Protein AF-A0A559M1L6-F1 (afdb_monomer)

Sequence (133 aa):
MYCTALTVFAVIINATVTVQASPTSFNLSAITAINNTSLIQCWQLTEPLVASSVPGIVGAAAQQLGSLANATYGFLPAHFVGTPHPAPAVQCTQITIPNSTQQAIFKGGANGIIIAADTADKSAFGYVSTTLL

Secondary structure (DSSP, 8-state):
-------------------PPPPS-EEEEEEEEETTEEEEEEEEESSPPEE--STTSTTSEE--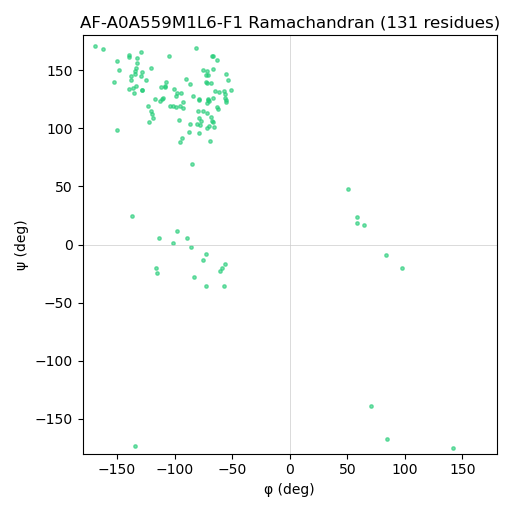----SS-----PPTT-B---B--SS-----EE-TTSS-EE----STT--EEE---TTT-SS-BEEB---

Organism: NCBI:txid215461

Structure (mmCIF, N/CA/C/O backbone):
data_AF-A0A559M1L6-F1
#
_entry.id   AF-A0A559M1L6-F1
#
loop_
_atom_site.group_PDB
_atom_site.id
_atom_site.type_symbol
_atom_site.label_atom_id
_atom_site.label_alt_id
_atom_site.label_comp_id
_atom_site.label_asym_id
_atom_site.label_entity_id
_atom_site.label_seq_id
_atom_site.pdbx_PDB_ins_code
_atom_site.Cartn_x
_atom_site.Cartn_y
_atom_site.Cartn_z
_atom_site.occupancy
_atom_site.B_iso_or_equiv
_atom_site.auth_seq_id
_atom_site.auth_comp_id
_atom_site.auth_asym_id
_atom_site.auth_atom_id
_atom_site.pdbx_PDB_model_num
ATOM 1 N N . MET A 1 1 ? 40.124 16.466 -66.256 1.00 37.50 1 MET A N 1
ATOM 2 C CA . MET A 1 1 ? 38.974 16.125 -65.393 1.00 37.50 1 MET A CA 1
ATOM 3 C C . MET A 1 1 ? 39.473 15.146 -64.344 1.00 37.50 1 MET A C 1
ATOM 5 O O . MET A 1 1 ? 39.842 14.044 -64.717 1.00 37.50 1 MET A O 1
ATOM 9 N N . TYR A 1 2 ? 39.577 15.564 -63.082 1.00 41.69 2 TYR A N 1
ATOM 10 C CA . TYR A 1 2 ? 39.956 14.691 -61.965 1.00 41.69 2 TYR A CA 1
ATOM 11 C C . TYR A 1 2 ? 38.743 14.554 -61.046 1.00 41.69 2 TYR A C 1
ATOM 13 O O . TYR A 1 2 ? 38.182 15.559 -60.619 1.00 41.69 2 TYR A O 1
ATOM 21 N N . CYS A 1 3 ? 38.307 13.318 -60.811 1.00 46.72 3 CYS A N 1
ATOM 22 C CA . CYS A 1 3 ? 37.214 12.989 -59.905 1.00 46.72 3 CYS A CA 1
ATOM 23 C C . CYS A 1 3 ? 37.833 12.604 -58.557 1.00 46.72 3 CYS A C 1
ATOM 25 O O . CYS A 1 3 ? 38.484 11.567 -58.451 1.00 46.72 3 CYS A O 1
ATOM 27 N N . THR A 1 4 ? 37.710 13.466 -57.550 1.00 50.12 4 THR A N 1
ATOM 28 C CA . THR A 1 4 ? 38.172 13.199 -56.184 1.00 50.12 4 THR A CA 1
ATOM 29 C C . THR A 1 4 ? 37.027 12.606 -55.365 1.00 50.12 4 THR A C 1
ATOM 31 O O . THR A 1 4 ? 35.990 13.238 -55.176 1.00 50.12 4 THR A O 1
ATOM 34 N N . ALA A 1 5 ? 37.205 11.372 -54.889 1.00 55.41 5 ALA A N 1
ATOM 35 C CA . ALA A 1 5 ? 36.252 10.694 -54.016 1.00 55.41 5 ALA A CA 1
ATOM 36 C C . ALA A 1 5 ? 36.393 11.206 -52.574 1.00 55.41 5 ALA A C 1
ATOM 38 O O . ALA A 1 5 ? 37.478 11.166 -51.994 1.00 55.41 5 ALA A O 1
ATOM 39 N N . LEU A 1 6 ? 35.290 11.684 -51.997 1.00 54.00 6 LEU A N 1
ATOM 40 C CA . LEU A 1 6 ? 35.217 12.119 -50.606 1.00 54.00 6 LEU A CA 1
ATOM 41 C C . LEU A 1 6 ? 34.910 10.901 -49.718 1.00 54.00 6 LEU A C 1
ATOM 43 O O . LEU A 1 6 ? 33.782 10.415 -49.687 1.00 54.00 6 LEU A O 1
ATOM 47 N N . THR A 1 7 ? 35.909 10.380 -49.006 1.00 58.62 7 THR A N 1
ATOM 48 C CA . THR A 1 7 ? 35.717 9.319 -48.006 1.00 58.62 7 THR A CA 1
ATOM 49 C C . THR A 1 7 ? 35.168 9.909 -46.710 1.00 58.62 7 THR A C 1
ATOM 51 O O . THR A 1 7 ? 35.885 10.596 -45.983 1.00 58.62 7 THR A O 1
ATOM 54 N N . VAL A 1 8 ? 33.897 9.638 -46.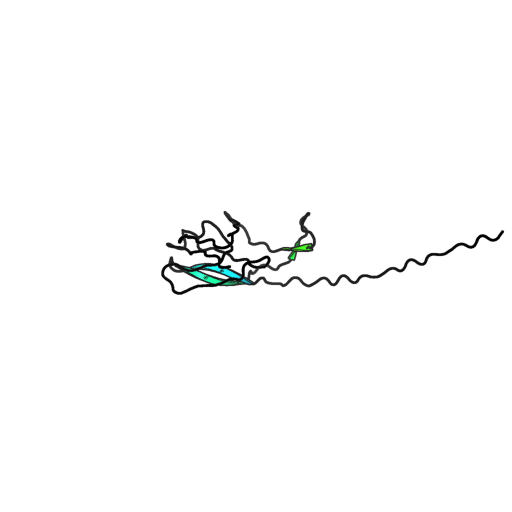412 1.00 61.06 8 VAL A N 1
ATOM 55 C CA . VAL A 1 8 ? 33.267 9.981 -45.131 1.00 61.06 8 VAL A CA 1
ATOM 56 C C . VAL A 1 8 ? 33.672 8.933 -44.092 1.00 61.06 8 VAL A C 1
ATOM 58 O O . VAL A 1 8 ? 33.314 7.764 -44.214 1.00 61.06 8 VAL A O 1
ATOM 61 N N . PHE A 1 9 ? 34.424 9.340 -43.068 1.00 55.59 9 PHE A N 1
ATOM 62 C CA . PHE A 1 9 ? 34.689 8.502 -41.897 1.00 55.59 9 PHE A CA 1
ATOM 63 C C . PHE A 1 9 ? 33.441 8.473 -41.006 1.00 55.59 9 PHE A C 1
ATOM 65 O O . PHE A 1 9 ? 33.041 9.497 -40.454 1.00 55.59 9 PHE A O 1
ATOM 72 N N . ALA A 1 10 ? 32.821 7.301 -40.858 1.00 63.38 10 ALA A N 1
ATOM 73 C CA . ALA A 1 10 ? 31.760 7.093 -39.881 1.0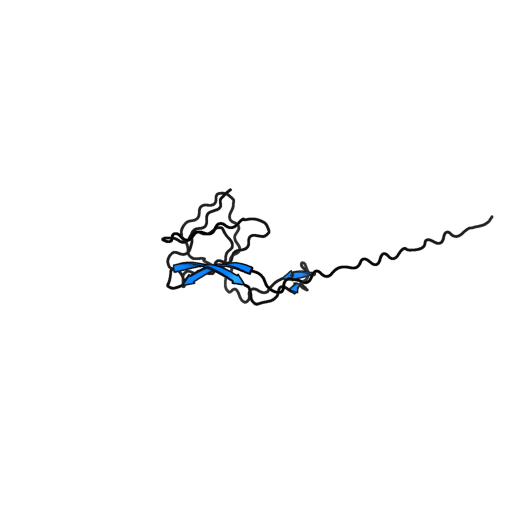0 63.38 10 ALA A CA 1
ATOM 74 C C . ALA A 1 10 ? 32.370 7.073 -38.469 1.00 63.38 10 ALA A C 1
ATOM 76 O O . ALA A 1 10 ? 33.128 6.167 -38.123 1.00 63.38 10 ALA A O 1
ATOM 77 N N . VAL A 1 11 ? 32.052 8.078 -37.653 1.00 60.78 11 VAL A N 1
ATOM 78 C CA . VAL A 1 11 ? 32.397 8.084 -36.227 1.00 60.78 11 VAL A CA 1
ATOM 79 C C . VAL A 1 11 ? 31.414 7.164 -35.507 1.00 60.78 11 VAL A C 1
ATOM 81 O O . VAL A 1 11 ? 30.244 7.502 -35.341 1.00 60.78 11 VAL A O 1
ATOM 84 N N . ILE A 1 12 ? 31.881 5.984 -35.096 1.00 63.06 12 ILE A N 1
ATOM 85 C CA . ILE A 1 12 ? 31.116 5.087 -34.228 1.00 63.06 12 ILE A CA 1
ATOM 86 C C . ILE A 1 12 ? 31.227 5.634 -32.802 1.00 63.06 12 ILE A C 1
ATOM 88 O O . ILE A 1 12 ? 32.265 5.512 -32.154 1.00 63.06 12 ILE A O 1
ATOM 92 N N . ILE A 1 13 ? 30.169 6.291 -32.326 1.00 67.62 13 ILE A N 1
ATOM 93 C CA . ILE A 1 13 ? 30.061 6.722 -30.931 1.00 67.62 13 ILE A CA 1
ATOM 94 C C . ILE A 1 13 ? 29.618 5.500 -30.123 1.00 67.62 13 ILE A C 1
ATOM 96 O O . ILE A 1 13 ? 28.450 5.114 -30.167 1.00 67.62 13 ILE A O 1
ATOM 100 N N . ASN A 1 14 ? 30.540 4.875 -29.388 1.00 58.62 14 ASN A N 1
ATOM 101 C CA . ASN A 1 14 ? 30.194 3.842 -28.413 1.00 58.62 14 ASN A CA 1
ATOM 102 C C . ASN A 1 14 ? 29.462 4.500 -27.234 1.00 58.62 14 ASN A C 1
ATOM 104 O O . ASN A 1 14 ? 30.083 4.918 -26.258 1.00 58.62 14 ASN A O 1
ATOM 108 N N . ALA A 1 15 ? 28.137 4.610 -27.329 1.00 63.62 15 ALA A N 1
ATOM 109 C CA . ALA A 1 15 ? 27.300 4.987 -26.202 1.00 63.62 15 ALA A CA 1
ATOM 110 C C . ALA A 1 15 ? 27.339 3.856 -25.166 1.00 63.62 15 ALA A C 1
ATOM 112 O O . ALA A 1 15 ? 26.755 2.790 -25.360 1.00 63.62 15 ALA A O 1
ATOM 113 N N . THR A 1 16 ? 28.050 4.066 -24.061 1.00 55.50 16 THR A N 1
ATOM 114 C CA . THR A 1 16 ? 27.989 3.165 -22.912 1.00 55.50 16 THR A CA 1
ATOM 115 C C . THR A 1 16 ? 26.644 3.354 -22.225 1.00 55.50 16 THR A C 1
ATOM 117 O O . THR A 1 16 ? 26.445 4.317 -21.486 1.00 55.50 16 THR A O 1
ATOM 120 N N . VAL A 1 17 ? 25.707 2.443 -22.485 1.00 59.91 17 VAL A N 1
ATOM 121 C CA . VAL A 1 17 ? 24.457 2.345 -21.728 1.00 59.91 17 VAL A CA 1
ATOM 122 C C . VAL A 1 17 ? 24.808 1.837 -20.332 1.00 59.91 17 VAL A C 1
ATOM 124 O O . VAL A 1 17 ? 25.074 0.653 -20.135 1.00 59.91 17 VAL A O 1
ATOM 127 N N . THR A 1 18 ? 24.850 2.733 -19.350 1.00 52.75 18 THR A N 1
ATOM 128 C CA . THR A 1 18 ? 24.913 2.335 -17.944 1.00 52.75 18 THR A CA 1
ATOM 129 C C . THR A 1 18 ? 23.592 1.660 -17.588 1.00 52.75 18 THR A C 1
ATOM 131 O O . THR A 1 18 ? 22.569 2.331 -17.455 1.00 52.75 18 THR A O 1
ATOM 134 N N . VAL A 1 19 ? 23.594 0.331 -17.461 1.00 56.94 19 VAL A N 1
ATOM 135 C CA . VAL A 1 19 ? 22.463 -0.406 -16.886 1.00 56.94 19 VAL A CA 1
ATOM 136 C C . VAL A 1 19 ? 22.382 0.000 -15.419 1.00 56.94 19 VAL A C 1
ATOM 138 O O . VAL A 1 19 ? 23.187 -0.439 -14.599 1.00 56.94 19 VAL A O 1
ATOM 141 N N . GLN A 1 20 ? 21.455 0.900 -15.093 1.00 52.62 20 GLN A N 1
ATOM 142 C CA . GLN A 1 20 ? 21.175 1.257 -13.710 1.00 52.62 20 GLN A CA 1
ATOM 143 C C . GLN A 1 20 ? 20.668 -0.005 -13.008 1.00 52.62 20 GLN A C 1
ATOM 145 O O . GLN A 1 20 ? 19.640 -0.562 -13.397 1.00 52.62 20 GLN A O 1
ATOM 150 N N . ALA A 1 21 ? 21.417 -0.487 -12.015 1.00 57.41 21 ALA A N 1
ATOM 151 C CA . ALA A 1 21 ? 21.003 -1.634 -11.221 1.00 57.41 21 ALA A CA 1
ATOM 152 C C . ALA A 1 21 ? 19.614 -1.345 -10.634 1.00 57.41 21 ALA A C 1
ATOM 154 O O . ALA A 1 21 ? 19.418 -0.328 -9.965 1.00 57.41 21 ALA A O 1
ATOM 155 N N . SER A 1 22 ? 18.641 -2.208 -10.931 1.00 59.25 22 SER A N 1
ATOM 156 C CA . SER A 1 22 ? 17.315 -2.088 -10.326 1.00 59.25 22 SER A CA 1
ATOM 157 C C . SER A 1 22 ? 17.454 -2.327 -8.820 1.00 59.25 22 SER A C 1
ATOM 159 O O . SER A 1 22 ? 18.146 -3.273 -8.429 1.00 59.25 22 SER A O 1
ATOM 161 N N . PRO A 1 23 ? 16.868 -1.473 -7.961 1.00 63.06 23 PRO A N 1
ATOM 162 C CA . PRO A 1 23 ? 16.925 -1.684 -6.521 1.00 63.06 23 PRO A CA 1
ATOM 163 C C . PRO A 1 23 ? 16.333 -3.056 -6.187 1.00 63.06 23 PRO A C 1
ATOM 165 O O . PRO A 1 23 ? 15.268 -3.418 -6.672 1.00 63.06 23 PRO A O 1
ATOM 168 N N . THR A 1 24 ? 17.024 -3.841 -5.364 1.00 67.00 24 THR A N 1
ATOM 169 C CA . THR A 1 24 ? 16.632 -5.231 -5.071 1.00 67.00 24 THR A CA 1
ATOM 170 C C . THR A 1 24 ? 15.405 -5.346 -4.171 1.00 67.00 24 THR A C 1
ATOM 172 O O . THR A 1 24 ? 14.915 -6.447 -3.959 1.00 67.00 24 THR A O 1
ATOM 175 N N . SER A 1 25 ? 14.917 -4.235 -3.618 1.00 69.75 25 SER A N 1
ATOM 176 C CA . SER A 1 25 ? 13.758 -4.204 -2.731 1.00 69.75 25 SER A CA 1
ATOM 177 C C . SER A 1 25 ? 12.989 -2.897 -2.876 1.00 69.75 25 SER A C 1
ATOM 179 O O . SER A 1 25 ? 13.565 -1.853 -3.196 1.00 69.75 25 SER A O 1
ATOM 181 N N . PHE A 1 26 ? 11.681 -2.966 -2.638 1.00 76.38 26 PHE A N 1
ATO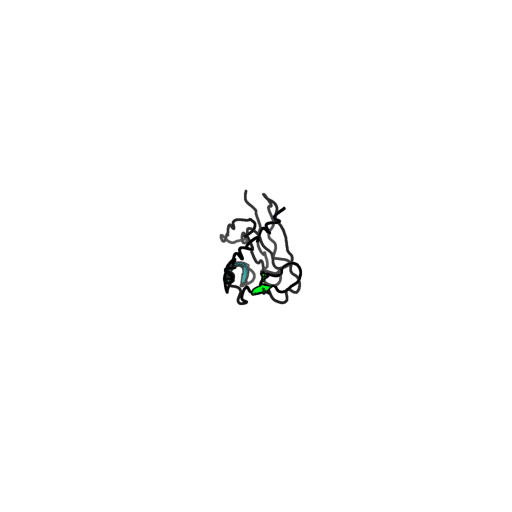M 182 C CA . PHE A 1 26 ? 10.779 -1.825 -2.713 1.00 76.38 26 PHE A CA 1
ATOM 183 C C . PHE A 1 26 ? 10.058 -1.646 -1.380 1.00 76.38 26 PHE A C 1
ATOM 185 O O . PHE A 1 26 ? 9.348 -2.545 -0.926 1.00 76.38 26 PHE A O 1
ATOM 192 N N . ASN A 1 27 ? 10.264 -0.485 -0.759 1.00 81.12 27 ASN A N 1
ATOM 193 C CA . ASN A 1 27 ? 9.588 -0.108 0.473 1.00 81.12 27 ASN A CA 1
ATOM 194 C C . ASN A 1 27 ? 8.350 0.717 0.151 1.00 81.12 27 ASN A C 1
ATOM 196 O O . ASN A 1 27 ? 8.430 1.703 -0.581 1.00 81.12 27 ASN A O 1
ATOM 200 N N . LEU A 1 28 ? 7.226 0.342 0.747 1.00 81.38 28 LEU A N 1
ATOM 201 C CA . LEU A 1 28 ? 5.960 1.042 0.603 1.00 81.38 28 LEU A CA 1
ATOM 202 C C . LEU A 1 28 ? 5.230 1.115 1.935 1.00 81.38 28 LEU A C 1
ATOM 204 O O . LEU A 1 28 ? 5.500 0.360 2.872 1.00 81.38 28 LEU A O 1
ATOM 208 N N . SER A 1 29 ? 4.283 2.034 2.019 1.00 84.75 29 SER A N 1
ATOM 209 C CA . SER A 1 29 ? 3.381 2.104 3.160 1.00 84.75 29 SER A CA 1
ATOM 210 C C . SER A 1 29 ? 2.189 1.186 2.930 1.00 84.75 29 SER A C 1
ATOM 212 O O . SER A 1 29 ? 1.650 1.120 1.826 1.00 84.75 29 SER A O 1
ATOM 214 N N . ALA A 1 30 ? 1.781 0.469 3.969 1.00 85.25 30 ALA A N 1
ATOM 215 C CA . ALA A 1 30 ? 0.681 -0.475 3.921 1.00 85.25 30 ALA A CA 1
ATOM 216 C C . ALA A 1 30 ? -0.312 -0.214 5.054 1.00 85.25 30 ALA A C 1
ATOM 218 O O . ALA A 1 30 ? 0.079 0.140 6.164 1.00 85.25 30 ALA A O 1
ATOM 219 N N . ILE A 1 31 ? -1.592 -0.421 4.779 1.00 87.56 31 ILE A N 1
ATOM 220 C CA . ILE A 1 31 ? -2.635 -0.573 5.787 1.00 87.56 31 ILE A CA 1
ATOM 221 C C . ILE A 1 31 ? -2.856 -2.064 5.961 1.00 87.56 31 ILE A C 1
ATOM 223 O O . ILE A 1 31 ? -3.021 -2.795 4.987 1.00 87.56 31 ILE A O 1
ATOM 227 N N . THR A 1 32 ? -2.857 -2.524 7.197 1.00 88.38 32 THR A N 1
ATOM 228 C CA . THR A 1 32 ? -3.213 -3.896 7.552 1.00 88.38 32 THR A CA 1
ATOM 229 C C . THR A 1 32 ? -4.151 -3.863 8.744 1.00 88.38 32 THR A C 1
ATOM 231 O O . THR A 1 32 ? -4.545 -2.787 9.188 1.00 88.38 32 THR A O 1
ATOM 234 N N . ALA A 1 33 ? -4.485 -5.022 9.295 1.00 89.31 33 ALA A N 1
ATOM 23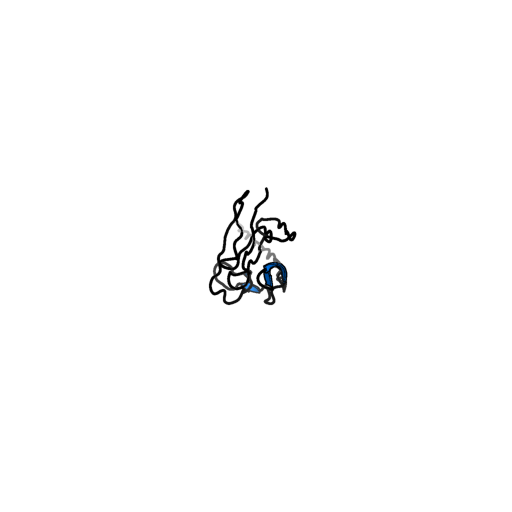5 C CA . ALA A 1 33 ? -5.215 -5.097 10.542 1.00 89.31 33 ALA A CA 1
ATOM 236 C C . ALA A 1 33 ? -4.674 -6.182 11.473 1.00 89.31 33 ALA A C 1
ATOM 238 O O . ALA A 1 33 ? -4.228 -7.246 11.043 1.00 89.31 33 ALA A O 1
ATOM 239 N N . ILE A 1 34 ? -4.720 -5.885 12.770 1.00 88.88 34 ILE A N 1
ATOM 240 C CA . ILE A 1 34 ? -4.403 -6.789 13.877 1.00 88.88 34 ILE A CA 1
ATOM 241 C C . ILE A 1 34 ? -5.524 -6.622 14.898 1.00 88.88 34 ILE A C 1
ATOM 243 O O . ILE A 1 34 ? -5.944 -5.502 15.183 1.00 88.88 34 ILE A O 1
ATOM 247 N N . ASN A 1 35 ? -6.013 -7.732 15.456 1.00 89.69 35 ASN A N 1
ATOM 248 C CA . ASN A 1 35 ? -7.085 -7.727 16.457 1.00 89.69 35 ASN A CA 1
ATOM 249 C C . ASN A 1 35 ? -8.308 -6.904 16.014 1.00 89.69 35 ASN A C 1
ATOM 251 O O . ASN A 1 35 ? -8.821 -6.075 16.767 1.00 89.69 35 ASN A O 1
ATOM 255 N N . ASN A 1 36 ? -8.761 -7.123 14.775 1.00 88.31 36 ASN A N 1
ATOM 256 C CA . ASN A 1 36 ? -9.954 -6.488 14.211 1.00 88.31 36 ASN A CA 1
ATOM 257 C C . ASN A 1 36 ? -9.868 -4.954 14.057 1.00 88.31 36 ASN A C 1
ATOM 259 O O . ASN A 1 36 ? -10.891 -4.286 13.902 1.00 88.31 36 ASN A O 1
ATOM 263 N N . THR A 1 37 ? -8.655 -4.395 14.116 1.00 84.62 37 THR A N 1
ATOM 264 C CA . THR A 1 37 ? -8.388 -2.953 14.044 1.00 84.62 37 THR A CA 1
ATOM 265 C C . THR A 1 37 ? -7.338 -2.675 12.979 1.00 84.62 37 THR A C 1
ATOM 267 O O . THR A 1 37 ? -6.299 -3.338 12.950 1.00 84.62 37 THR A O 1
ATOM 270 N N . SER A 1 38 ? -7.592 -1.690 12.119 1.00 87.94 38 SER A N 1
ATOM 271 C CA . SER A 1 38 ? -6.642 -1.285 11.083 1.00 87.94 38 SER A CA 1
ATOM 272 C C . SER A 1 38 ? -5.430 -0.555 11.665 1.00 87.94 38 SER A C 1
ATOM 274 O O . SER A 1 38 ? -5.525 0.132 12.679 1.00 87.94 38 SER A O 1
ATOM 276 N N . LEU A 1 39 ? -4.277 -0.692 11.018 1.00 88.19 39 LEU A N 1
ATOM 277 C CA . LEU A 1 39 ? -3.036 -0.008 11.377 1.00 88.19 39 LEU A CA 1
ATOM 278 C C . LEU A 1 39 ? -2.164 0.247 10.146 1.00 88.19 39 LEU A C 1
ATOM 280 O O . LEU A 1 39 ? -2.269 -0.443 9.134 1.00 88.19 39 LEU A O 1
ATOM 284 N N . ILE A 1 40 ? -1.267 1.223 10.269 1.00 86.19 40 ILE A N 1
ATOM 285 C CA . ILE A 1 40 ? -0.345 1.638 9.209 1.00 86.19 40 ILE A CA 1
ATOM 286 C C . ILE A 1 40 ? 1.034 1.027 9.470 1.00 86.19 40 ILE A C 1
ATOM 288 O O . ILE A 1 40 ? 1.546 1.075 10.589 1.00 86.19 40 ILE A O 1
ATOM 292 N N . GLN A 1 41 ? 1.641 0.453 8.436 1.00 82.00 41 GLN A N 1
ATOM 293 C CA . GLN A 1 41 ? 2.946 -0.199 8.476 1.00 82.00 41 GLN A CA 1
ATOM 294 C C . GLN A 1 41 ? 3.834 0.250 7.312 1.00 82.00 41 GLN A C 1
ATOM 296 O O . GLN A 1 41 ? 3.356 0.726 6.284 1.00 82.00 41 GLN A O 1
ATOM 301 N N . CYS A 1 42 ? 5.141 0.049 7.467 1.00 81.38 42 CYS A N 1
ATOM 302 C CA . CYS A 1 42 ? 6.108 0.112 6.376 1.00 81.38 42 CYS A CA 1
ATOM 303 C C . CYS A 1 42 ? 6.456 -1.317 5.970 1.00 81.38 42 CYS A C 1
ATOM 305 O O . CYS A 1 42 ? 6.939 -2.089 6.800 1.00 81.38 42 CYS A O 1
ATOM 307 N N . TRP A 1 43 ? 6.187 -1.679 4.722 1.00 82.38 43 TRP A N 1
ATOM 308 C CA . TRP A 1 43 ? 6.490 -2.996 4.177 1.00 82.38 43 TRP A CA 1
ATOM 309 C C . TRP A 1 43 ? 7.650 -2.897 3.204 1.00 82.38 43 TRP A C 1
ATOM 311 O O . TRP A 1 43 ? 7.672 -2.009 2.355 1.00 82.38 43 TRP A O 1
ATOM 321 N N . GLN A 1 44 ? 8.574 -3.845 3.310 1.00 82.75 44 GLN A N 1
ATOM 322 C CA . GLN A 1 44 ? 9.539 -4.134 2.264 1.00 82.75 44 GLN A CA 1
ATOM 323 C C . GLN A 1 44 ? 9.025 -5.336 1.489 1.00 82.75 44 GLN A C 1
ATOM 325 O O . GLN A 1 44 ? 8.851 -6.414 2.061 1.00 82.75 44 GLN A O 1
ATOM 330 N N . LEU A 1 45 ? 8.764 -5.161 0.198 1.00 81.62 45 LEU A N 1
ATOM 331 C CA . LEU A 1 45 ? 8.401 -6.291 -0.638 1.00 81.62 45 LEU A CA 1
ATOM 332 C C . LEU A 1 45 ? 9.612 -7.218 -0.811 1.00 81.62 45 LEU A C 1
ATOM 334 O O . LEU A 1 45 ? 10.743 -6.757 -0.975 1.00 81.62 45 LEU A O 1
ATOM 338 N N . THR A 1 46 ? 9.363 -8.524 -0.748 1.00 80.56 46 THR A N 1
ATOM 339 C CA . THR A 1 46 ? 10.413 -9.554 -0.717 1.00 80.56 46 THR A CA 1
ATOM 340 C C . THR A 1 46 ? 10.933 -9.925 -2.097 1.00 80.56 46 THR A C 1
ATOM 342 O O . THR A 1 46 ? 12.087 -10.324 -2.221 1.00 80.56 46 THR A O 1
ATOM 345 N N . GLU A 1 47 ? 10.098 -9.791 -3.129 1.00 82.12 47 GLU A N 1
ATOM 346 C CA . GLU A 1 47 ? 10.530 -10.033 -4.504 1.00 82.12 47 GLU A CA 1
ATOM 347 C C . GLU A 1 47 ? 11.436 -8.891 -5.000 1.00 82.12 47 GLU A C 1
ATOM 349 O O . GLU A 1 47 ? 11.238 -7.732 -4.632 1.00 82.12 47 GLU A O 1
ATOM 354 N N . PRO A 1 48 ? 12.439 -9.165 -5.840 1.00 80.50 48 PRO A N 1
ATOM 355 C CA . PRO A 1 48 ? 13.247 -8.107 -6.424 1.00 80.50 48 PRO A CA 1
ATOM 356 C C . PRO A 1 48 ? 12.491 -7.372 -7.538 1.00 80.50 48 PRO A C 1
ATOM 358 O O . PRO A 1 48 ? 11.692 -7.962 -8.268 1.00 80.50 48 PRO A O 1
ATOM 361 N N . LEU A 1 49 ? 12.799 -6.084 -7.723 1.00 83.75 49 LEU A N 1
ATOM 362 C CA . LEU A 1 49 ? 12.469 -5.389 -8.967 1.00 83.75 49 LEU A CA 1
ATOM 363 C C . LEU A 1 49 ? 13.399 -5.900 -10.069 1.00 83.75 49 LEU A C 1
ATOM 365 O O . LEU A 1 49 ? 14.623 -5.801 -9.962 1.00 83.75 49 LEU A O 1
ATOM 369 N N . VAL A 1 50 ? 12.816 -6.433 -11.138 1.00 85.62 50 VAL A N 1
ATOM 370 C CA . VAL A 1 50 ? 13.541 -6.962 -12.298 1.00 85.62 50 VAL A CA 1
ATOM 371 C C . VAL A 1 50 ? 13.138 -6.218 -13.565 1.00 85.62 50 VAL A C 1
ATOM 373 O O . VAL A 1 50 ? 12.022 -5.712 -13.677 1.00 85.62 50 VAL A O 1
ATOM 376 N N . ALA A 1 51 ? 14.047 -6.144 -14.537 1.00 85.50 51 ALA A N 1
ATOM 377 C CA . ALA A 1 51 ? 13.728 -5.584 -15.843 1.00 85.50 51 ALA A CA 1
ATOM 378 C C . ALA A 1 51 ? 12.712 -6.484 -16.562 1.00 85.50 51 ALA A C 1
ATOM 380 O O . ALA A 1 51 ? 12.933 -7.685 -16.728 1.00 85.50 51 ALA A O 1
ATOM 381 N N . SER A 1 52 ? 11.598 -5.902 -16.992 1.00 82.38 52 SER A N 1
ATOM 382 C CA . SER A 1 52 ? 10.536 -6.630 -17.672 1.00 82.38 52 SER A CA 1
ATOM 383 C C . SER A 1 52 ? 10.961 -7.039 -19.081 1.00 82.38 52 SER A C 1
ATOM 385 O O . SER A 1 52 ? 11.565 -6.261 -19.820 1.00 82.38 52 SER A O 1
ATOM 387 N N . SER A 1 53 ? 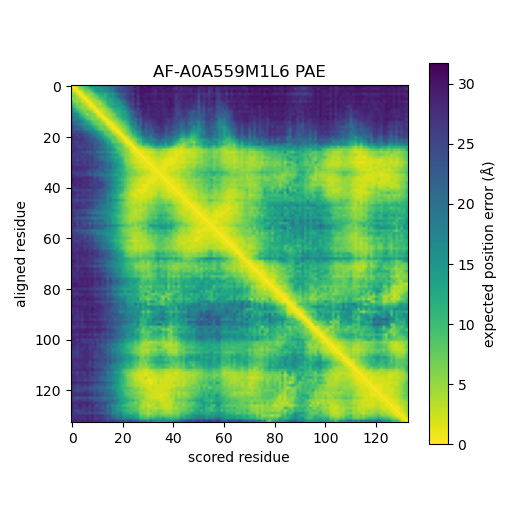10.604 -8.259 -19.471 1.00 88.31 53 SER A N 1
ATOM 388 C CA . SER A 1 53 ? 10.678 -8.752 -20.851 1.00 88.31 53 SER A CA 1
ATOM 389 C C . SER A 1 53 ? 9.315 -8.737 -21.553 1.00 88.31 53 SER A C 1
ATOM 391 O O . SER A 1 53 ? 9.213 -9.141 -22.711 1.00 88.31 53 SER A O 1
ATOM 393 N N . VAL A 1 54 ? 8.261 -8.272 -20.870 1.00 83.50 54 VAL A N 1
ATOM 394 C CA . VAL A 1 54 ? 6.895 -8.242 -21.402 1.00 83.50 54 VAL A CA 1
ATOM 395 C C . VAL A 1 54 ? 6.798 -7.176 -22.502 1.00 83.50 54 VAL A C 1
ATOM 397 O O . VAL A 1 54 ? 7.122 -6.009 -22.243 1.00 83.50 54 VAL A O 1
ATOM 400 N N . PRO A 1 55 ? 6.336 -7.529 -23.721 1.00 86.75 55 PRO A N 1
ATOM 401 C CA . PRO A 1 55 ? 6.110 -6.559 -24.788 1.00 86.75 55 PRO A CA 1
ATOM 402 C C . PRO A 1 55 ? 5.251 -5.378 -24.315 1.00 86.75 55 PRO A C 1
ATOM 404 O O . PRO A 1 55 ? 4.229 -5.569 -23.662 1.00 86.75 55 PRO A O 1
ATOM 407 N N . GLY A 1 56 ? 5.671 -4.152 -24.636 1.00 80.19 56 GLY A N 1
ATOM 408 C CA . GLY A 1 56 ? 5.012 -2.911 -24.201 1.00 80.19 56 GLY A CA 1
ATOM 409 C C . GLY A 1 56 ? 5.636 -2.245 -22.969 1.00 80.19 56 GLY A C 1
ATOM 410 O O . GLY A 1 56 ? 5.478 -1.040 -22.805 1.00 80.19 56 GLY A O 1
ATOM 411 N N . ILE A 1 57 ? 6.404 -2.980 -22.156 1.00 77.56 57 ILE A N 1
ATOM 412 C CA . ILE A 1 57 ? 7.141 -2.440 -20.995 1.00 77.56 57 ILE A CA 1
ATOM 413 C C . ILE A 1 57 ? 8.571 -2.999 -20.892 1.00 77.56 57 ILE A C 1
ATOM 415 O O . ILE A 1 57 ? 9.146 -3.051 -19.806 1.00 77.56 57 ILE A O 1
ATOM 419 N N . VAL A 1 58 ? 9.153 -3.448 -22.009 1.00 87.50 58 VAL A N 1
ATOM 420 C CA . VAL A 1 58 ? 10.494 -4.055 -22.026 1.00 87.50 58 VAL A CA 1
ATOM 421 C C . VAL A 1 58 ? 11.530 -3.094 -21.433 1.00 87.50 58 VAL A C 1
ATOM 423 O O . VAL A 1 58 ? 11.609 -1.934 -21.830 1.00 87.50 58 VAL A O 1
ATOM 426 N N . GLY A 1 59 ? 12.326 -3.586 -20.483 1.00 80.75 59 GLY A N 1
ATOM 427 C CA . GLY A 1 59 ? 13.355 -2.813 -19.781 1.00 80.75 59 GLY A CA 1
ATOM 428 C C . GLY A 1 59 ? 12.849 -1.985 -18.595 1.00 80.75 59 GLY A C 1
ATOM 429 O O . GLY A 1 59 ? 13.670 -1.484 -17.830 1.00 80.75 59 GLY A O 1
ATOM 430 N N . ALA A 1 60 ? 11.532 -1.866 -18.391 1.00 81.50 60 ALA A N 1
ATOM 431 C CA . ALA A 1 60 ? 10.981 -1.219 -17.202 1.00 81.50 60 ALA A CA 1
ATOM 432 C C . ALA A 1 60 ? 11.197 -2.088 -15.954 1.00 81.50 60 ALA A C 1
ATOM 434 O O . ALA A 1 60 ? 11.128 -3.315 -16.032 1.00 81.50 60 ALA A O 1
ATOM 435 N N . ALA A 1 61 ? 11.413 -1.460 -14.798 1.00 81.69 61 ALA A N 1
ATOM 436 C CA . ALA A 1 61 ? 11.462 -2.170 -13.525 1.00 81.69 61 ALA A CA 1
ATOM 437 C C . ALA A 1 61 ? 10.054 -2.653 -13.144 1.00 81.69 61 ALA A C 1
ATOM 439 O O . ALA A 1 61 ? 9.119 -1.856 -13.066 1.00 81.69 61 ALA A O 1
ATOM 440 N N . ALA A 1 62 ? 9.907 -3.954 -12.914 1.00 81.62 62 ALA A N 1
ATOM 441 C CA . ALA A 1 62 ? 8.652 -4.588 -12.543 1.00 81.62 62 ALA A CA 1
ATOM 442 C C . ALA A 1 62 ? 8.870 -5.554 -11.378 1.00 81.62 62 ALA A C 1
ATOM 444 O O . ALA A 1 62 ? 9.929 -6.165 -11.242 1.00 81.62 62 ALA A O 1
ATOM 445 N N . GLN A 1 63 ? 7.844 -5.700 -10.549 1.00 81.44 63 GLN A N 1
ATOM 446 C CA . GLN A 1 63 ? 7.834 -6.630 -9.432 1.00 81.44 63 GLN A CA 1
ATOM 447 C C . GLN A 1 63 ? 6.488 -7.348 -9.387 1.00 81.44 63 GLN A C 1
ATOM 449 O O . GLN A 1 63 ? 5.439 -6.716 -9.515 1.00 81.44 63 GLN A O 1
ATOM 454 N N . GLN A 1 64 ? 6.518 -8.668 -9.203 1.00 79.38 64 GLN A N 1
ATOM 455 C CA . GLN A 1 64 ? 5.303 -9.458 -9.055 1.00 79.38 64 GLN A CA 1
ATOM 456 C C . GLN A 1 64 ? 4.764 -9.310 -7.628 1.00 79.38 64 GLN A C 1
ATOM 458 O O . GLN A 1 64 ? 5.470 -9.590 -6.664 1.00 79.38 64 GLN A O 1
ATOM 463 N N . LEU A 1 65 ? 3.502 -8.899 -7.494 1.00 79.25 65 LEU A N 1
ATOM 464 C CA . LEU A 1 65 ? 2.830 -8.736 -6.193 1.00 79.25 65 LEU A CA 1
ATOM 465 C C . LEU A 1 65 ? 2.129 -10.023 -5.718 1.00 79.25 65 LEU A C 1
ATOM 467 O O . LEU A 1 65 ? 1.445 -10.032 -4.698 1.00 79.25 65 LEU A O 1
ATOM 471 N N . GLY A 1 66 ? 2.309 -11.114 -6.465 1.00 80.25 66 GLY A N 1
ATOM 472 C CA . GLY A 1 66 ? 1.697 -12.414 -6.218 1.00 80.25 66 GLY A CA 1
ATOM 473 C C . GLY A 1 66 ? 0.285 -12.535 -6.794 1.00 80.25 66 GLY A C 1
ATOM 474 O O . GLY A 1 66 ? -0.162 -11.723 -7.603 1.00 80.25 66 GLY A O 1
ATOM 475 N N . SER A 1 67 ? -0.420 -13.593 -6.387 1.00 79.00 67 SER A N 1
ATOM 476 C CA . SER A 1 67 ? -1.810 -13.826 -6.785 1.00 79.00 67 SER A CA 1
ATOM 477 C C . SER A 1 67 ? -2.749 -12.948 -5.960 1.00 79.00 67 SER A C 1
ATOM 479 O O . SER A 1 67 ? -3.151 -13.310 -4.855 1.00 79.00 67 SER A O 1
ATOM 481 N N . LEU A 1 68 ? -3.119 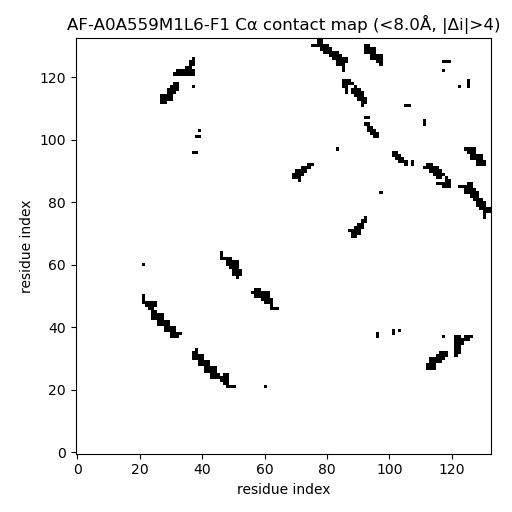-11.798 -6.513 1.00 73.75 68 LEU A N 1
ATOM 482 C CA . LEU A 1 68 ? -4.104 -10.897 -5.926 1.00 73.75 68 LEU A CA 1
ATOM 483 C C . LEU A 1 68 ? -5.503 -11.317 -6.399 1.00 73.75 68 LEU A C 1
ATOM 485 O O . LEU A 1 68 ? -5.913 -10.964 -7.499 1.00 73.75 68 LEU A O 1
ATOM 489 N N . ALA A 1 69 ? -6.225 -12.101 -5.592 1.00 68.38 69 ALA A N 1
ATOM 490 C CA . ALA A 1 69 ? -7.513 -12.683 -5.996 1.00 68.38 69 ALA A CA 1
ATOM 491 C C . ALA A 1 69 ? -8.562 -11.634 -6.422 1.00 68.38 69 ALA A C 1
ATOM 493 O O . ALA A 1 69 ? -9.314 -11.891 -7.352 1.00 68.38 69 ALA A O 1
ATOM 494 N N . ASN A 1 70 ? -8.586 -10.466 -5.767 1.00 71.12 70 ASN A N 1
ATOM 495 C CA . ASN A 1 70 ? -9.390 -9.294 -6.126 1.00 71.12 70 ASN A CA 1
ATOM 496 C C . ASN A 1 70 ? -8.636 -8.034 -5.671 1.00 71.12 70 ASN A C 1
ATOM 498 O O . ASN A 1 70 ? -8.662 -7.696 -4.490 1.00 71.12 70 ASN A O 1
ATOM 502 N N . ALA A 1 71 ? -7.918 -7.375 -6.584 1.00 68.69 71 ALA A N 1
ATOM 503 C CA . ALA A 1 71 ? -7.251 -6.094 -6.335 1.00 68.69 71 ALA A CA 1
ATOM 504 C C . ALA A 1 71 ? -7.990 -4.957 -7.049 1.00 68.69 71 ALA A C 1
ATOM 506 O O . ALA A 1 71 ? -8.391 -5.115 -8.201 1.00 68.69 71 ALA A O 1
ATOM 507 N N . THR A 1 72 ? -8.115 -3.803 -6.392 1.00 70.56 72 THR A N 1
ATOM 508 C CA . THR A 1 72 ? -8.769 -2.619 -6.961 1.00 70.56 72 THR A CA 1
ATOM 509 C C . THR A 1 72 ? -7.782 -1.467 -6.990 1.00 70.56 72 THR A C 1
ATOM 511 O O . THR A 1 72 ? -7.375 -0.957 -5.952 1.00 70.56 72 THR A O 1
ATOM 514 N N . TYR A 1 73 ? -7.431 -1.016 -8.191 1.00 70.25 73 TYR A N 1
ATOM 515 C CA . TYR A 1 73 ? -6.714 0.240 -8.362 1.00 70.25 73 TYR A CA 1
ATOM 516 C C . TYR A 1 73 ? -7.710 1.402 -8.379 1.00 70.25 73 TYR A C 1
ATOM 518 O O . TYR A 1 73 ? -8.681 1.381 -9.135 1.00 70.25 73 TYR A O 1
ATOM 526 N N . GLY A 1 74 ? -7.467 2.413 -7.548 1.00 65.25 74 GLY A N 1
ATOM 527 C CA . GLY A 1 74 ? -8.311 3.596 -7.435 1.00 65.25 74 GLY A CA 1
ATOM 528 C C . GLY A 1 74 ? -7.477 4.869 -7.421 1.00 65.25 74 GLY A C 1
ATOM 529 O O . GLY A 1 74 ? -6.367 4.893 -6.895 1.00 65.25 74 GLY A O 1
ATOM 530 N N . PHE A 1 75 ? -8.033 5.933 -7.992 1.00 66.94 75 PHE A N 1
ATOM 531 C CA . PHE A 1 75 ? -7.482 7.279 -7.917 1.00 66.94 75 PHE A CA 1
ATOM 532 C C . PHE A 1 75 ? -8.396 8.133 -7.040 1.00 66.94 75 PHE A C 1
ATOM 534 O O . PHE A 1 75 ? -9.595 8.224 -7.308 1.00 66.94 75 PHE A O 1
ATOM 541 N N . LEU A 1 76 ? -7.834 8.766 -6.009 1.00 68.94 76 LEU A N 1
ATOM 542 C CA . LEU A 1 76 ? -8.560 9.747 -5.210 1.00 68.94 76 LEU A CA 1
ATOM 543 C C . LEU A 1 76 ? -8.271 11.159 -5.733 1.00 68.94 76 LEU A C 1
ATOM 545 O O . LEU A 1 76 ? -7.110 11.576 -5.716 1.00 68.94 76 LEU A O 1
ATOM 549 N N . PRO A 1 77 ? -9.294 11.903 -6.187 1.00 64.38 77 PRO A N 1
ATOM 550 C CA . PRO A 1 77 ? -9.118 13.287 -6.601 1.00 64.38 77 PRO A CA 1
ATOM 551 C C . PRO A 1 77 ? -8.774 14.178 -5.401 1.00 64.38 77 PRO A C 1
ATOM 553 O O . PRO A 1 77 ? -9.021 13.816 -4.253 1.00 64.38 77 PRO A O 1
ATOM 556 N N . ALA A 1 78 ? -8.237 15.369 -5.673 1.00 60.44 78 ALA A N 1
ATOM 557 C CA . ALA A 1 78 ? -8.001 16.375 -4.642 1.00 60.44 78 ALA A CA 1
ATOM 558 C C . ALA A 1 78 ? -9.287 16.705 -3.859 1.00 60.44 78 ALA A C 1
ATOM 560 O O . ALA A 1 78 ? -10.382 16.703 -4.424 1.00 60.44 78 ALA A O 1
ATOM 561 N N . HIS A 1 79 ? -9.140 17.016 -2.566 1.00 63.66 79 HIS A N 1
ATOM 562 C CA . HIS A 1 79 ? -10.237 17.254 -1.614 1.00 63.66 79 HIS A CA 1
ATOM 563 C C . HIS A 1 79 ? -11.237 16.102 -1.425 1.00 63.66 79 HIS A C 1
ATOM 565 O O . HIS A 1 79 ? -12.334 16.317 -0.908 1.00 63.66 79 HIS A O 1
ATOM 571 N N . PHE A 1 80 ? -10.884 14.873 -1.795 1.00 73.00 80 PHE A N 1
ATOM 572 C CA . PHE A 1 80 ? -11.685 13.712 -1.447 1.00 73.00 80 PHE A CA 1
ATOM 573 C C . PHE A 1 80 ? -11.769 13.544 0.077 1.00 73.00 80 PHE A C 1
ATOM 575 O O . PHE A 1 80 ? -10.751 13.553 0.775 1.00 73.00 80 PHE A O 1
ATOM 582 N N . VAL A 1 81 ? -12.989 13.356 0.582 1.00 74.38 81 VAL A N 1
ATOM 583 C CA . VAL A 1 81 ? -13.268 13.005 1.977 1.00 74.38 81 VAL A CA 1
ATOM 584 C C . VAL A 1 81 ? -14.055 11.702 1.975 1.00 74.38 81 VAL A C 1
ATOM 586 O O . VAL A 1 81 ? -15.231 11.673 1.619 1.00 74.38 81 VAL A O 1
ATOM 589 N N . GLY A 1 82 ? -13.381 10.615 2.333 1.00 71.25 82 GLY A N 1
ATOM 590 C CA . GLY A 1 82 ? -13.989 9.301 2.475 1.00 71.25 82 GLY A CA 1
ATOM 591 C C . GLY A 1 82 ? -14.688 9.122 3.819 1.00 71.25 82 GLY A C 1
ATOM 592 O O . GLY A 1 82 ? -14.520 9.904 4.755 1.00 71.25 82 GLY A O 1
ATOM 593 N N . THR A 1 83 ? -15.445 8.037 3.922 1.00 76.25 83 THR A N 1
ATOM 594 C CA . THR A 1 83 ? -16.005 7.527 5.176 1.00 76.25 83 THR A CA 1
ATOM 595 C C . THR A 1 83 ? -15.225 6.286 5.633 1.00 76.25 83 THR A C 1
ATOM 597 O O . THR A 1 83 ? -14.488 5.706 4.828 1.00 76.25 83 THR A O 1
ATOM 600 N N . PRO A 1 84 ? -15.337 5.876 6.912 1.00 74.81 84 PRO A N 1
ATOM 601 C CA . PRO A 1 84 ? -14.711 4.649 7.397 1.00 74.81 84 PRO A CA 1
ATOM 602 C C . PRO A 1 84 ? -15.147 3.440 6.570 1.00 74.81 84 PRO A C 1
ATOM 604 O O . PRO A 1 84 ? -16.345 3.188 6.433 1.00 74.81 84 PRO A O 1
ATOM 607 N N . HIS A 1 85 ? -14.185 2.708 6.018 1.00 70.25 85 HIS A N 1
ATOM 608 C CA . HIS A 1 85 ? -14.437 1.453 5.324 1.00 70.25 85 HIS A CA 1
ATOM 609 C C . HIS A 1 85 ? -13.207 0.542 5.407 1.00 70.25 85 HIS A C 1
ATOM 611 O O . HIS A 1 85 ? -12.080 1.029 5.287 1.00 70.25 85 HIS A O 1
ATOM 617 N N . PRO A 1 86 ? -13.379 -0.776 5.605 1.00 66.50 86 PRO A N 1
ATOM 618 C CA . PRO A 1 86 ? -12.306 -1.728 5.342 1.00 66.50 86 PRO A CA 1
ATOM 619 C C . PRO A 1 86 ? -12.030 -1.762 3.842 1.00 66.50 86 PRO A C 1
ATOM 621 O O . PRO A 1 86 ? -12.939 -1.530 3.038 1.00 66.50 86 PRO A O 1
ATOM 624 N N . ALA A 1 87 ? -10.795 -2.060 3.449 1.00 57.72 87 ALA A N 1
ATOM 625 C CA . ALA A 1 87 ? -10.448 -2.115 2.039 1.00 57.72 87 ALA A CA 1
ATOM 626 C C . ALA A 1 87 ? -11.254 -3.244 1.360 1.00 57.72 87 ALA A C 1
ATOM 628 O O . ALA A 1 87 ? -11.069 -4.411 1.711 1.00 57.72 87 ALA A O 1
ATOM 629 N N . PRO A 1 88 ? -12.126 -2.974 0.366 1.00 55.44 88 PRO A N 1
ATOM 630 C CA . PRO A 1 88 ? -12.739 -4.038 -0.437 1.00 55.44 88 PRO A CA 1
ATOM 631 C C . PRO A 1 88 ? -11.703 -4.912 -1.170 1.00 55.44 88 PRO A C 1
ATOM 633 O O . PRO A 1 88 ? -12.020 -6.029 -1.572 1.00 55.44 88 PRO A O 1
ATOM 636 N N . ALA A 1 89 ? -10.487 -4.383 -1.347 1.00 51.75 89 ALA A N 1
ATOM 637 C CA . ALA A 1 89 ? -9.315 -4.954 -2.003 1.00 51.75 89 ALA A CA 1
ATOM 638 C C . ALA A 1 89 ? -8.084 -4.061 -1.708 1.00 51.75 89 ALA A C 1
ATOM 640 O O . ALA A 1 89 ? -8.273 -2.951 -1.229 1.00 51.75 89 ALA A O 1
ATOM 641 N N . VAL A 1 90 ? -6.857 -4.481 -2.049 1.00 44.50 90 VAL A N 1
ATOM 642 C CA . VAL A 1 90 ? -5.612 -3.680 -1.900 1.00 44.50 90 VAL A CA 1
ATOM 643 C C . VAL A 1 90 ? -5.666 -2.312 -2.618 1.00 44.50 90 VAL A C 1
ATOM 645 O O . VAL A 1 90 ? -5.905 -2.317 -3.819 1.00 44.50 90 VAL A O 1
ATOM 648 N N . GLN A 1 91 ? -5.402 -1.172 -1.932 1.00 45.91 91 GLN A N 1
ATOM 649 C CA . GLN A 1 91 ? -5.504 0.223 -2.481 1.00 45.91 91 GLN A CA 1
ATOM 650 C C . GLN A 1 91 ? -4.388 1.219 -2.063 1.00 45.91 91 GLN A C 1
ATOM 652 O O . GLN A 1 91 ? -3.755 0.998 -1.034 1.00 45.91 91 GLN A O 1
ATOM 657 N N . CYS A 1 92 ? -4.225 2.357 -2.783 1.00 46.75 92 CYS A N 1
ATOM 658 C CA . CYS A 1 92 ? -3.204 3.410 -2.544 1.00 46.75 92 CYS A CA 1
ATOM 659 C C . CYS A 1 92 ? -3.759 4.833 -2.205 1.00 46.75 92 CYS A C 1
ATOM 661 O O . CYS A 1 92 ? -4.245 5.488 -3.126 1.00 46.75 92 CYS A O 1
ATOM 663 N N . THR A 1 93 ? -3.674 5.382 -0.971 1.00 49.88 93 THR A N 1
ATOM 664 C CA . THR A 1 93 ? -4.331 6.681 -0.594 1.00 49.88 93 THR A CA 1
ATOM 665 C C . THR A 1 93 ? -3.785 7.371 0.692 1.00 49.88 93 THR A C 1
ATOM 667 O O . THR A 1 93 ? -3.092 6.734 1.466 1.00 49.88 93 THR A O 1
ATOM 670 N N . GLN A 1 94 ? -4.109 8.643 1.017 1.00 55.16 94 GLN A N 1
ATOM 671 C CA . GLN A 1 94 ? -3.876 9.201 2.381 1.00 55.16 94 GLN A CA 1
ATOM 672 C C . GLN A 1 94 ? -4.881 8.611 3.387 1.00 55.16 94 GLN A C 1
ATOM 674 O O . GLN A 1 94 ? -6.036 8.407 3.024 1.00 55.16 94 GLN A O 1
ATOM 679 N N . ILE A 1 95 ? -4.448 8.283 4.617 1.00 56.19 95 ILE A N 1
ATOM 680 C CA . ILE A 1 95 ? -5.139 7.321 5.504 1.00 56.19 95 ILE A CA 1
ATOM 681 C C . ILE A 1 95 ? -5.156 7.780 6.972 1.00 56.19 95 ILE A C 1
ATOM 683 O O . ILE A 1 95 ? -4.131 8.147 7.547 1.00 56.19 95 ILE A O 1
ATOM 687 N N . THR A 1 96 ? -6.326 7.684 7.604 1.00 57.16 96 THR A N 1
ATOM 688 C CA . THR A 1 96 ? -6.562 7.828 9.050 1.00 57.16 96 THR A CA 1
ATOM 689 C C . THR A 1 96 ? -7.277 6.584 9.573 1.00 57.16 96 THR A C 1
ATOM 691 O O . THR A 1 96 ? -8.162 6.067 8.898 1.00 57.16 96 THR A O 1
ATOM 694 N N . ILE A 1 97 ? -6.934 6.103 10.769 1.00 66.31 97 ILE A N 1
ATOM 695 C CA . ILE A 1 97 ? -7.607 4.947 11.379 1.00 66.31 97 ILE A CA 1
ATOM 696 C C . ILE A 1 97 ? -8.758 5.434 12.292 1.00 66.31 97 ILE A C 1
ATOM 698 O O . ILE A 1 97 ? -8.501 6.203 13.219 1.00 66.31 97 ILE A O 1
ATOM 702 N N . PRO A 1 98 ? -10.020 5.011 12.072 1.00 63.69 98 PRO A N 1
ATOM 703 C CA . PRO A 1 98 ? -11.147 5.303 12.952 1.00 63.69 98 PRO A CA 1
ATOM 704 C C . PRO A 1 98 ? -10.866 4.892 14.397 1.00 63.69 98 PRO A C 1
ATOM 706 O O . PRO A 1 98 ? -10.297 3.833 14.649 1.00 63.69 98 PRO A O 1
ATOM 709 N N . ASN A 1 99 ? -11.322 5.706 15.352 1.00 68.38 99 ASN A N 1
ATOM 710 C CA . ASN A 1 99 ? -11.171 5.453 16.792 1.00 68.38 99 ASN A CA 1
ATOM 711 C C . ASN A 1 99 ? -9.708 5.306 17.258 1.00 68.38 99 ASN A C 1
ATOM 713 O O . ASN A 1 99 ? -9.439 4.712 18.300 1.00 68.38 99 ASN A O 1
ATOM 717 N N . SER A 1 100 ? -8.766 5.872 16.502 1.00 68.69 100 SER A N 1
ATOM 718 C CA . SER A 1 100 ? -7.344 5.929 16.822 1.00 68.69 100 SER A CA 1
ATOM 719 C C . SER A 1 100 ? -6.820 7.347 16.602 1.00 68.69 100 SER A C 1
ATOM 721 O O . SER A 1 100 ? -7.371 8.120 15.821 1.00 68.69 100 SER A O 1
ATOM 723 N N . THR A 1 101 ? -5.733 7.696 17.286 1.00 73.62 101 THR A N 1
ATOM 724 C CA . THR A 1 101 ? -4.965 8.919 17.003 1.00 73.62 101 THR A CA 1
ATOM 725 C C . THR A 1 101 ? -3.927 8.703 15.899 1.00 73.62 101 T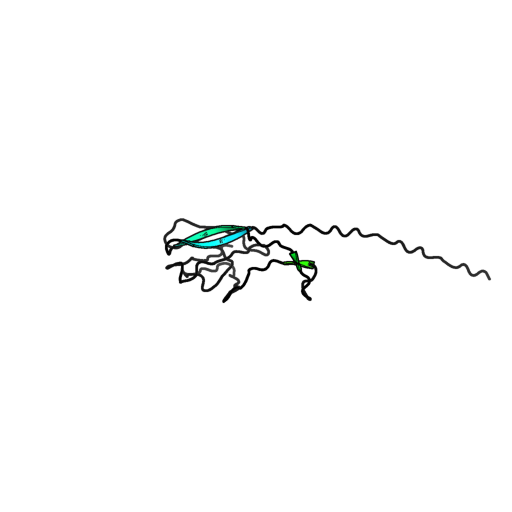HR A C 1
ATOM 727 O O . THR A 1 101 ? -3.232 9.645 15.521 1.00 73.62 101 THR A O 1
ATOM 730 N N . GLN A 1 102 ? -3.803 7.477 15.371 1.00 74.25 102 GLN A N 1
ATOM 731 C CA . GLN A 1 102 ? -2.891 7.172 14.274 1.00 74.25 102 GLN A CA 1
ATOM 732 C C . GLN A 1 102 ? -3.370 7.797 12.964 1.00 74.25 102 GLN A C 1
ATOM 734 O O . GLN A 1 102 ? -4.455 7.513 12.451 1.00 74.25 102 GLN A O 1
ATOM 739 N N . GLN A 1 103 ? -2.486 8.604 12.394 1.00 71.25 103 GLN A N 1
ATOM 740 C CA . GLN A 1 103 ? -2.649 9.253 11.108 1.00 71.25 103 GLN A CA 1
ATOM 741 C C . GLN A 1 103 ? -1.328 9.157 10.352 1.00 71.25 103 GLN A C 1
ATOM 743 O O . GLN A 1 103 ? -0.260 9.320 10.944 1.00 71.25 103 GLN A O 1
ATOM 748 N N . ALA A 1 104 ? -1.400 8.932 9.041 1.00 71.50 104 ALA A N 1
ATOM 749 C CA . ALA A 1 104 ? -0.253 9.110 8.166 1.00 71.50 104 ALA A CA 1
ATOM 750 C C . ALA A 1 104 ? -0.623 10.008 6.987 1.00 71.50 104 ALA A C 1
ATOM 752 O O . ALA A 1 104 ? -1.655 9.835 6.333 1.00 71.50 104 ALA A O 1
ATOM 753 N N . ILE A 1 105 ? 0.250 10.976 6.725 1.00 68.62 105 ILE A N 1
ATOM 754 C CA . ILE A 1 105 ? 0.149 11.864 5.575 1.00 68.62 105 ILE A CA 1
ATOM 755 C C . ILE A 1 105 ? 1.187 11.399 4.568 1.00 68.62 105 ILE A C 1
ATOM 757 O O . ILE A 1 105 ? 2.387 11.401 4.843 1.00 68.62 105 ILE A O 1
ATOM 761 N N . PHE A 1 106 ? 0.712 11.019 3.392 1.00 69.31 106 PHE A N 1
ATOM 762 C CA . PHE A 1 106 ? 1.565 10.633 2.283 1.00 69.31 106 PHE A CA 1
ATOM 763 C C . PHE A 1 106 ? 1.509 11.725 1.230 1.00 69.31 106 PHE A C 1
ATOM 765 O O . PHE A 1 106 ? 0.431 12.216 0.892 1.00 69.31 106 PHE A O 1
ATOM 772 N N . LYS A 1 107 ? 2.669 12.107 0.691 1.00 65.06 107 LYS A N 1
ATOM 773 C CA . LYS A 1 107 ? 2.692 12.961 -0.495 1.00 65.06 107 LYS A CA 1
ATOM 774 C C . LYS A 1 107 ? 2.157 12.149 -1.671 1.00 65.06 107 LYS A C 1
ATOM 776 O O . LYS A 1 107 ? 2.816 11.217 -2.128 1.00 65.06 107 LYS A O 1
ATOM 781 N N . GLY A 1 108 ? 0.963 12.506 -2.136 1.00 62.47 108 GLY A N 1
ATOM 782 C CA . GLY A 1 108 ? 0.433 12.007 -3.400 1.00 62.47 108 GLY A CA 1
ATOM 783 C C . GLY A 1 108 ? 1.302 12.454 -4.582 1.00 62.47 108 GLY A C 1
ATOM 784 O O . GLY A 1 108 ? 2.065 13.416 -4.485 1.00 62.47 108 GLY A O 1
ATOM 785 N N . GLY A 1 109 ? 1.199 11.744 -5.703 1.00 61.12 109 GLY A N 1
ATOM 786 C CA . GLY A 1 109 ? 1.941 12.039 -6.930 1.00 61.12 109 GLY A CA 1
ATOM 787 C C . GLY A 1 109 ? 2.398 10.769 -7.641 1.00 61.12 109 GLY A C 1
ATOM 788 O O . GLY A 1 109 ? 2.091 9.665 -7.200 1.00 61.12 109 GLY A O 1
ATOM 789 N N . ALA A 1 110 ? 3.173 10.921 -8.718 1.00 61.47 110 ALA A N 1
ATOM 790 C CA . ALA A 1 110 ? 3.628 9.811 -9.568 1.00 61.47 110 ALA A CA 1
ATOM 791 C C . ALA A 1 110 ? 4.401 8.700 -8.823 1.00 61.47 110 ALA A C 1
ATOM 793 O O . ALA A 1 110 ? 4.523 7.594 -9.337 1.00 61.47 110 ALA A O 1
ATOM 794 N N . ASN A 1 111 ? 4.884 8.986 -7.609 1.00 63.09 111 ASN A N 1
ATOM 795 C CA . ASN A 1 111 ? 5.665 8.068 -6.779 1.00 63.09 111 ASN A CA 1
ATOM 796 C C . ASN A 1 111 ? 4.933 7.635 -5.490 1.00 63.09 111 ASN A C 1
ATOM 798 O O . ASN A 1 111 ? 5.537 6.997 -4.631 1.00 63.09 111 ASN A O 1
ATOM 802 N N . GLY A 1 112 ? 3.664 8.019 -5.309 1.00 66.69 112 GLY A N 1
ATOM 803 C CA . GLY A 1 112 ? 2.888 7.724 -4.103 1.00 66.69 112 GLY A CA 1
ATOM 804 C C . GLY A 1 112 ? 2.063 6.449 -4.257 1.00 66.69 112 GLY A C 1
ATOM 805 O O . GLY A 1 112 ? 0.928 6.515 -4.718 1.00 66.69 112 GLY A O 1
ATOM 806 N N . ILE A 1 113 ? 2.620 5.300 -3.867 1.00 74.06 113 ILE A N 1
ATOM 807 C CA . ILE A 1 113 ? 1.914 4.007 -3.834 1.00 74.06 113 ILE A CA 1
ATOM 808 C C . ILE A 1 113 ? 1.741 3.572 -2.384 1.00 74.06 113 ILE A C 1
ATOM 810 O O . ILE A 1 113 ? 2.678 3.641 -1.588 1.00 74.06 113 ILE A O 1
ATOM 814 N N . ILE A 1 114 ? 0.541 3.104 -2.052 1.00 77.88 114 ILE A N 1
ATOM 815 C CA . ILE A 1 114 ? 0.192 2.567 -0.735 1.00 77.88 114 ILE A CA 1
ATOM 816 C C . ILE A 1 114 ? -0.568 1.253 -0.945 1.00 77.88 114 ILE A C 1
ATOM 818 O O . ILE A 1 114 ? -1.174 1.064 -1.989 1.00 77.88 114 ILE A O 1
ATOM 822 N N . ILE A 1 115 ? -0.509 0.310 -0.013 1.00 82.19 115 ILE A N 1
ATOM 823 C CA . ILE A 1 115 ? -1.207 -0.982 -0.126 1.00 82.19 115 ILE A CA 1
ATOM 824 C C . ILE A 1 115 ? -2.194 -1.127 1.029 1.00 82.19 115 ILE A C 1
ATOM 826 O O . ILE A 1 115 ? -1.779 -1.282 2.167 1.00 82.19 115 ILE A O 1
ATOM 830 N N . ALA A 1 116 ? -3.496 -1.110 0.755 1.00 84.50 116 ALA A N 1
ATOM 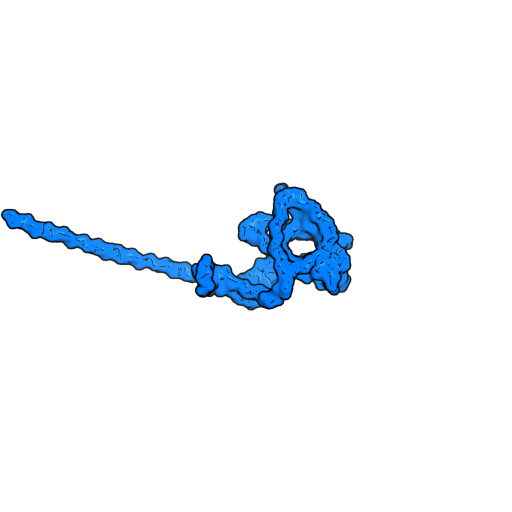831 C CA . ALA A 1 116 ? -4.541 -1.273 1.770 1.00 84.50 116 ALA A CA 1
ATOM 832 C C . ALA A 1 116 ? -5.033 -2.727 1.886 1.00 84.50 116 ALA A C 1
ATOM 834 O O . ALA A 1 116 ? -5.966 -3.131 1.208 1.00 84.50 116 ALA A O 1
ATOM 835 N N . ALA A 1 117 ? -4.396 -3.542 2.719 1.00 86.00 117 ALA A N 1
ATOM 836 C CA . ALA A 1 117 ? -4.698 -4.967 2.883 1.00 86.00 117 ALA A CA 1
ATOM 837 C C . ALA A 1 117 ? -5.607 -5.292 4.091 1.00 86.00 117 ALA A C 1
ATOM 839 O O . ALA A 1 117 ? -5.737 -6.461 4.467 1.00 86.00 117 ALA A O 1
ATOM 840 N N . ASP A 1 118 ? -6.224 -4.287 4.715 1.00 81.38 118 ASP A N 1
ATOM 841 C CA . ASP A 1 118 ? -7.160 -4.419 5.834 1.00 81.38 118 ASP A CA 1
ATOM 842 C C . ASP A 1 118 ? -8.588 -4.701 5.345 1.00 81.38 118 ASP A C 1
ATOM 844 O O . ASP A 1 118 ? -9.503 -3.882 5.419 1.00 81.38 118 ASP A O 1
ATOM 848 N N . THR A 1 119 ? -8.762 -5.901 4.804 1.00 85.44 119 THR A N 1
ATOM 849 C CA . THR A 1 119 ? -10.042 -6.395 4.297 1.00 85.44 119 THR A CA 1
ATOM 850 C C . THR A 1 119 ? -11.075 -6.593 5.413 1.00 85.44 119 THR A C 1
ATOM 852 O O . THR A 1 119 ? -10.740 -6.654 6.598 1.00 85.44 119 THR A O 1
ATOM 855 N N . ALA A 1 120 ? -12.358 -6.691 5.044 1.00 85.19 120 ALA A N 1
ATOM 856 C CA . ALA A 1 120 ? -13.479 -6.753 5.993 1.00 85.19 120 ALA A CA 1
ATOM 857 C C . ALA A 1 120 ? -13.436 -7.965 6.947 1.00 85.19 120 ALA A C 1
ATOM 859 O O . ALA A 1 120 ? -14.010 -7.920 8.029 1.00 85.19 120 ALA A O 1
ATOM 860 N N . ASP A 1 121 ? -12.741 -9.040 6.571 1.00 84.62 121 ASP A N 1
ATOM 861 C CA . ASP A 1 121 ? -12.470 -10.199 7.430 1.00 84.62 121 ASP A CA 1
ATOM 862 C C . ASP A 1 121 ? -11.391 -9.931 8.496 1.00 84.62 121 ASP A C 1
ATOM 864 O O . ASP A 1 121 ? -11.254 -10.711 9.439 1.00 84.62 121 ASP A O 1
ATOM 868 N N . LYS A 1 122 ? -10.632 -8.835 8.371 1.00 86.19 122 LYS A N 1
ATOM 869 C CA . LYS A 1 122 ? -9.508 -8.485 9.253 1.00 86.19 122 LYS A CA 1
ATOM 870 C C . LYS A 1 122 ? -9.724 -7.210 10.065 1.00 86.19 122 LYS A C 1
ATOM 872 O O . LYS A 1 122 ? -9.081 -7.070 11.105 1.00 86.19 122 LYS A O 1
ATOM 877 N N . SER A 1 123 ? -10.578 -6.291 9.610 1.00 88.81 123 SER A N 1
ATOM 878 C CA . SER A 1 123 ? -10.884 -5.028 10.293 1.00 88.81 123 SER A CA 1
ATOM 879 C C . SER A 1 123 ? -12.377 -4.730 10.308 1.00 88.81 123 SER A C 1
ATOM 881 O O . SER A 1 123 ? -13.021 -4.719 9.259 1.00 88.81 123 SER A O 1
ATOM 883 N N . ALA A 1 124 ? -12.916 -4.402 11.485 1.00 86.50 124 ALA A N 1
ATOM 884 C CA . ALA A 1 124 ? -14.332 -4.068 11.635 1.00 86.50 124 ALA A CA 1
ATOM 885 C C . ALA A 1 124 ? -14.700 -2.695 11.060 1.00 86.50 124 ALA A C 1
ATOM 887 O O . ALA A 1 124 ? -15.802 -2.519 10.546 1.00 86.50 124 ALA A O 1
ATOM 888 N N . PHE A 1 125 ? -13.800 -1.716 11.181 1.00 83.88 125 PHE A N 1
ATOM 889 C CA . PHE A 1 125 ? -14.076 -0.320 10.820 1.00 83.88 125 PHE A CA 1
ATOM 890 C C . PHE A 1 125 ? -13.208 0.188 9.665 1.00 83.88 125 PHE A C 1
ATOM 892 O O . PHE A 1 125 ? -13.579 1.165 9.014 1.00 83.88 125 PHE A O 1
ATOM 899 N N . GLY A 1 126 ? -12.078 -0.473 9.399 1.00 86.38 126 GLY A N 1
ATOM 900 C CA . GLY A 1 126 ? -11.181 -0.129 8.304 1.00 86.38 126 GLY A CA 1
ATOM 901 C C . GLY A 1 126 ? -10.419 1.173 8.510 1.00 86.38 126 GLY A C 1
ATOM 902 O O . GLY A 1 126 ? -9.968 1.468 9.617 1.00 86.38 126 GLY A O 1
ATOM 903 N N . TYR A 1 127 ? -10.296 1.963 7.444 1.00 81.06 127 TYR A N 1
ATOM 904 C CA . TYR A 1 127 ? -9.655 3.273 7.450 1.00 81.06 127 TYR A CA 1
ATOM 905 C C . TYR A 1 127 ? -10.528 4.362 6.814 1.00 81.06 127 TYR A C 1
ATOM 907 O O . TYR A 1 127 ? -11.518 4.102 6.135 1.00 81.06 127 TYR A O 1
ATOM 915 N N . VAL A 1 128 ? -10.150 5.617 7.042 1.00 81.31 128 VAL A N 1
ATOM 916 C CA . VAL A 1 128 ? -10.697 6.800 6.376 1.00 81.31 128 VAL A CA 1
ATOM 917 C C . VAL A 1 128 ? -9.625 7.375 5.476 1.00 81.31 128 VAL A C 1
ATOM 919 O O . VAL A 1 128 ? -8.541 7.717 5.950 1.00 81.31 128 VAL A O 1
ATOM 922 N N . SER A 1 129 ? -9.946 7.549 4.197 1.00 77.19 129 SER A N 1
ATOM 923 C CA . SER A 1 129 ? -9.084 8.292 3.288 1.00 77.19 129 SER A CA 1
ATOM 924 C C . SER A 1 129 ? -9.531 9.717 3.078 1.00 77.19 129 SER A C 1
ATOM 926 O O . SER A 1 129 ? -10.675 9.969 2.714 1.00 77.19 129 SER A O 1
ATOM 928 N N . THR A 1 130 ? -8.604 10.648 3.265 1.00 69.00 130 THR A N 1
ATOM 929 C CA . THR A 1 130 ? -8.795 12.063 2.951 1.00 69.00 130 THR A CA 1
ATOM 930 C C . THR A 1 130 ? -7.638 12.521 2.085 1.00 69.00 130 THR A C 1
ATOM 932 O O . THR A 1 130 ? -6.547 11.993 2.231 1.00 69.00 130 THR A O 1
ATOM 935 N N . THR A 1 131 ? -7.836 13.468 1.177 1.00 64.69 131 THR A N 1
ATOM 936 C CA . THR A 1 131 ? -6.728 14.080 0.425 1.00 64.69 131 THR A CA 1
ATOM 937 C C . THR A 1 131 ? -6.656 15.563 0.753 1.00 64.69 131 THR A C 1
ATOM 939 O O . THR A 1 131 ? -7.653 16.274 0.595 1.00 64.69 131 THR A O 1
ATOM 942 N N . LEU A 1 132 ? -5.489 16.028 1.187 1.00 57.69 132 LEU A N 1
ATOM 943 C CA . LEU A 1 132 ? -5.195 17.449 1.380 1.00 57.69 132 LEU A CA 1
ATOM 944 C C . LEU A 1 132 ? -4.624 18.034 0.075 1.00 57.69 132 LEU A C 1
ATOM 946 O O . LEU A 1 132 ? -3.881 17.344 -0.624 1.00 57.69 132 LEU A O 1
ATOM 950 N N . LEU A 1 133 ? -4.991 19.277 -0.255 1.00 53.50 133 LEU A N 1
ATOM 951 C CA . LEU A 1 133 ? -4.227 20.095 -1.206 1.00 53.50 133 LEU A CA 1
ATOM 952 C C . LEU A 1 133 ? -3.051 20.745 -0.477 1.00 53.50 133 LEU A C 1
ATOM 954 O O . LEU A 1 133 ? -3.301 21.298 0.619 1.00 53.50 133 LEU A O 1
#

Radius of gyration: 23.92 Å; Cα contacts (8 Å, |Δi|>4): 243; chains: 1; bounding box: 56×34×82 Å

pLDDT: mean 71.51, std 12.59, range [37.5, 89.69]

Foldseek 3Di:
DDDDDDDDDDDDDPDPDDLDPFAQWDWAKEWAFDPQWIDIDIDIDNGGFDADPDPPRGGHTDTDPPDQVDADEDDDDAFDWFAFDQPCGWYFAFKDTPPDPDGDDFDDDPPGGYTRHRHVVRHVGHIIGGHHD

Mean predicted aligned error: 12.76 Å

Solvent-accessible surface area (backbone atoms only — not comparable to full-atom values): 8264 Å² total; per-residue (Å²): 141,83,88,82,84,82,83,80,82,82,82,80,75,83,75,80,78,77,80,74,78,63,58,64,55,50,77,39,43,29,35,32,45,60,94,50,36,42,48,82,46,79,42,68,49,84,58,48,37,40,67,31,80,52,88,95,47,61,68,39,78,42,63,80,89,69,91,65,91,63,67,44,90,66,84,81,58,82,66,38,76,55,64,71,39,33,31,94,28,44,33,46,74,32,44,33,31,74,101,53,92,57,69,51,86,61,74,76,59,103,84,49,65,33,40,24,62,14,28,66,94,37,6,80,54,14,35,25,39,45,39,82,129